Protein AF-A0AB35Y3D7-F1 (afdb_monomer)

Organism: NCBI:txid3030638

Nearest PDB structures (foldseek):
  3erj-assembly1_A  TM=8.683E-01  e=1.448E-07  Archaeoglobus fulgidus
  2zv3-assembly3_F  TM=8.120E-01  e=2.479E-06  Methanocaldococcus jannaschii DSM 2661
  2zv3-assembly5_I-2  TM=7.787E-01  e=2.172E-06  Methanocaldococcus jannaschii DSM 2661
  2zv3-assembly4_G  TM=8.372E-01  e=7.131E-06  Methanocaldococcus jannaschii DSM 2661

Secondary structure (DSSP, 8-state):
-EEEEEEESTT---HHHHHHHHHHHHHHHHHHHHHTTTTEEEEEETTEEEEEEE--PPPHHIIIIIIIII--EEEEEESSHHHHHHHHHHHHHTT--BTTTEEEEEE--SSS---SEE-TT--EEEEEEEEEEEE-HHHHHHHHTTSEE-

pLDDT: mean 96.85, std 2.15, range [89.88, 98.88]

Mean predicted aligned error: 2.92 Å

Solvent-accessible surface area (backbone atoms only — not comparable to full-atom values): 8362 Å² total; per-residue (Å²): 84,32,26,45,33,38,34,44,54,67,72,67,60,51,74,67,56,47,49,50,53,51,49,51,22,66,42,38,66,64,47,50,50,47,76,71,49,46,55,53,43,80,37,72,55,97,91,37,78,78,48,71,49,74,56,82,90,68,56,67,63,50,36,57,46,21,70,77,43,73,61,40,72,46,57,24,32,20,72,32,69,73,54,44,51,47,39,53,52,48,36,46,75,71,70,45,42,80,83,63,42,29,38,82,38,63,44,67,40,90,73,96,47,74,57,78,45,62,52,98,87,63,53,38,24,27,80,45,35,40,10,31,36,71,32,55,55,68,61,49,41,71,51,39,73,91,45,47,75,98

Foldseek 3Di:
DEKEKEWEVVQVDDPVRLVVQVVCLACLQPVLCVVVVNQKDFDDDPRDGPDIDHDDDDDPCLCVPQVVHDVHYFYWYQHHPVSQVQLVVLCVVVVHDESHFKHFGKDQPPPSGFFPDADPVRRGIDGTMMIGRDDDPVSSCSSPVVTHGD

Structure (mmCIF, N/CA/C/O backbone):
data_AF-A0AB35Y3D7-F1
#
_entry.id   AF-A0AB35Y3D7-F1
#
loop_
_atom_site.group_PDB
_atom_site.id
_atom_site.type_symbol
_atom_site.label_atom_id
_atom_site.label_alt_id
_atom_site.label_comp_id
_atom_site.label_asym_id
_atom_site.label_entity_id
_atom_site.label_seq_id
_atom_site.pdbx_PDB_ins_code
_atom_site.Cartn_x
_atom_site.Cartn_y
_atom_site.Cartn_z
_atom_site.occupancy
_atom_site.B_iso_or_equiv
_atom_site.auth_seq_id
_atom_site.auth_comp_id
_atom_site.auth_asym_id
_atom_site.auth_atom_id
_atom_site.pdbx_PDB_model_num
ATOM 1 N N . MET A 1 1 ? -9.989 9.150 -10.569 1.00 94.94 1 MET A N 1
ATOM 2 C CA . MET A 1 1 ? -9.197 7.981 -10.141 1.00 94.94 1 MET A CA 1
ATOM 3 C C . MET A 1 1 ? -8.353 8.368 -8.940 1.00 94.94 1 MET A C 1
ATOM 5 O O . MET A 1 1 ? -7.810 9.471 -8.920 1.00 94.94 1 MET A O 1
ATOM 9 N N . ARG A 1 2 ? -8.213 7.485 -7.949 1.00 97.56 2 ARG A N 1
ATOM 10 C CA . ARG A 1 2 ? -7.396 7.741 -6.752 1.00 97.56 2 ARG A CA 1
ATOM 11 C C . ARG A 1 2 ? -6.744 6.471 -6.233 1.00 97.56 2 ARG A C 1
ATOM 13 O O . ARG A 1 2 ? -7.276 5.380 -6.417 1.00 97.56 2 ARG A O 1
ATOM 20 N N . GLN A 1 3 ? -5.640 6.626 -5.517 1.00 98.50 3 GLN A N 1
ATOM 21 C CA . GLN A 1 3 ? -5.059 5.547 -4.731 1.00 98.50 3 GLN A CA 1
ATOM 22 C C . GLN A 1 3 ? -5.640 5.569 -3.315 1.00 98.50 3 GLN A C 1
ATOM 24 O O . GLN A 1 3 ? -5.606 6.604 -2.646 1.00 98.50 3 GLN A O 1
ATOM 29 N N . LEU A 1 4 ? -6.171 4.439 -2.855 1.00 98.81 4 LEU A N 1
ATOM 30 C CA . LEU A 1 4 ? -6.661 4.275 -1.488 1.00 98.81 4 LEU A CA 1
ATOM 31 C C . LEU A 1 4 ? -5.599 3.568 -0.641 1.00 98.81 4 LEU A C 1
ATOM 33 O O . LEU A 1 4 ? -4.996 2.592 -1.081 1.00 98.81 4 LEU A O 1
ATOM 37 N N . ILE A 1 5 ? -5.395 4.049 0.581 1.00 98.88 5 ILE A N 1
ATOM 38 C CA . ILE A 1 5 ? -4.604 3.382 1.615 1.00 98.88 5 ILE A CA 1
ATOM 39 C C . ILE A 1 5 ? -5.443 3.378 2.890 1.00 98.88 5 ILE A C 1
ATOM 41 O O . ILE A 1 5 ? -6.034 4.397 3.249 1.00 98.88 5 ILE A O 1
ATOM 45 N N . ILE A 1 6 ? -5.505 2.249 3.592 1.00 98.88 6 ILE A N 1
ATOM 46 C CA . ILE A 1 6 ? -6.161 2.168 4.901 1.00 98.88 6 ILE A CA 1
ATOM 47 C C . ILE A 1 6 ? -5.141 1.659 5.913 1.00 98.88 6 ILE A C 1
ATOM 49 O O . ILE A 1 6 ? -4.627 0.556 5.764 1.00 98.88 6 ILE A O 1
ATOM 53 N N . ALA A 1 7 ? -4.844 2.459 6.936 1.00 98.81 7 ALA A N 1
ATOM 54 C CA . ALA A 1 7 ? -3.844 2.152 7.956 1.00 98.81 7 ALA A CA 1
ATOM 55 C C . ALA A 1 7 ? -4.485 1.877 9.320 1.00 98.81 7 ALA A C 1
ATOM 57 O O . ALA A 1 7 ? -5.526 2.444 9.666 1.00 98.81 7 ALA A O 1
ATOM 58 N N . ARG A 1 8 ? -3.864 1.005 10.112 1.00 98.69 8 ARG A N 1
ATOM 59 C CA . ARG A 1 8 ? -4.305 0.674 11.470 1.00 98.69 8 ARG A CA 1
ATOM 60 C C . ARG A 1 8 ? -4.013 1.795 12.463 1.00 98.69 8 ARG A C 1
ATOM 62 O O . ARG A 1 8 ? -2.869 2.201 12.626 1.00 98.69 8 ARG A O 1
ATOM 69 N N . LYS A 1 9 ? -5.053 2.248 13.167 1.00 98.38 9 LYS A N 1
ATOM 70 C CA . LYS A 1 9 ? -4.960 3.266 14.226 1.00 98.38 9 LYS A CA 1
ATOM 71 C C . LYS A 1 9 ? -4.587 2.690 15.595 1.00 98.38 9 LYS A C 1
ATOM 73 O O . LYS A 1 9 ? -4.015 3.403 16.411 1.00 98.38 9 LYS A O 1
ATOM 78 N N . ASP A 1 10 ? -4.897 1.422 15.861 1.00 98.44 10 ASP A N 1
ATOM 79 C CA . ASP A 1 10 ? -4.589 0.756 17.137 1.00 98.44 10 ASP A CA 1
ATOM 80 C C . ASP A 1 10 ? -3.092 0.562 17.383 1.00 98.44 10 ASP A C 1
ATOM 82 O O . ASP A 1 10 ? -2.673 0.537 18.536 1.00 98.44 10 ASP A O 1
ATOM 86 N N . LEU A 1 11 ? -2.294 0.483 16.316 1.00 98.12 11 LEU A N 1
ATOM 87 C CA . LEU A 1 11 ? -0.840 0.342 16.409 1.00 98.12 11 LEU A CA 1
ATOM 88 C C . LEU A 1 11 ? -0.137 1.595 16.945 1.00 98.12 11 LEU A C 1
ATOM 90 O O . LEU A 1 11 ? 1.032 1.511 17.294 1.00 98.12 11 LEU A O 1
ATOM 94 N N . GLN A 1 12 ? -0.820 2.749 16.989 1.00 96.88 12 GLN A N 1
ATOM 95 C CA . GLN A 1 12 ? -0.257 4.019 17.471 1.00 96.88 12 GLN A CA 1
ATOM 96 C C . GLN A 1 12 ? 1.113 4.347 16.851 1.00 96.88 12 GLN A C 1
ATOM 98 O O . GLN A 1 12 ? 1.978 4.921 17.510 1.00 96.88 12 GLN A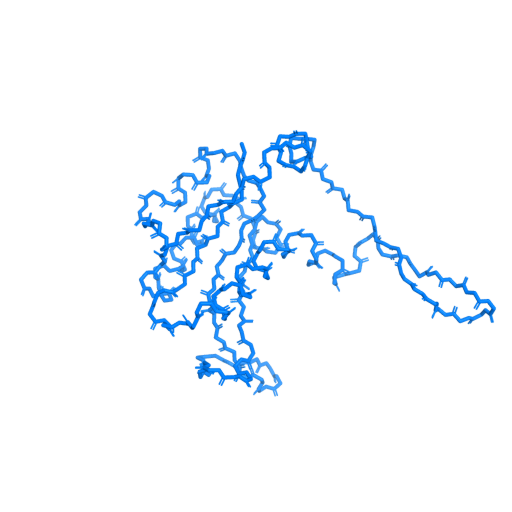 O 1
ATOM 103 N N . MET A 1 13 ? 1.290 3.985 15.574 1.00 98.19 13 MET A N 1
ATOM 104 C CA . MET A 1 13 ? 2.529 4.225 14.839 1.00 98.19 13 MET A CA 1
ATOM 105 C C . MET A 1 13 ? 2.919 5.697 14.934 1.00 98.19 13 MET A C 1
ATOM 107 O O . MET A 1 13 ? 2.075 6.589 14.765 1.00 98.19 13 MET A O 1
ATOM 111 N N . SER A 1 14 ? 4.207 5.952 15.150 1.00 98.12 14 SER A N 1
ATOM 112 C CA . SER A 1 14 ? 4.740 7.307 15.077 1.00 98.12 14 SER A CA 1
ATOM 113 C C . SER A 1 14 ? 4.468 7.909 13.687 1.00 98.12 14 SER A C 1
ATOM 115 O O . SER A 1 14 ? 4.343 7.170 12.703 1.00 98.12 14 SER A O 1
ATOM 117 N N . PRO A 1 15 ? 4.400 9.248 13.542 1.00 98.31 15 PRO A N 1
ATOM 118 C CA . PRO A 1 15 ? 4.149 9.871 12.240 1.00 98.31 15 PRO A CA 1
ATOM 119 C C . PRO A 1 15 ? 5.121 9.404 11.146 1.00 98.31 15 PRO A C 1
ATOM 121 O O . PRO A 1 15 ? 4.712 9.188 10.006 1.00 98.31 15 PRO A O 1
ATOM 124 N N . GLY A 1 16 ? 6.393 9.193 11.503 1.00 98.19 16 GLY A N 1
ATOM 125 C CA . GLY A 1 16 ? 7.413 8.678 10.590 1.00 98.19 16 GLY A CA 1
ATOM 126 C C . GLY A 1 16 ? 7.161 7.229 10.174 1.00 98.19 16 GLY A C 1
ATOM 127 O O . GLY A 1 16 ? 7.224 6.920 8.985 1.00 98.19 16 GLY A O 1
ATOM 128 N N . LYS A 1 17 ? 6.816 6.346 11.121 1.00 98.00 17 LYS A N 1
ATOM 129 C CA . LYS A 1 17 ? 6.475 4.955 10.802 1.00 98.00 17 LYS A CA 1
ATOM 130 C C . LYS A 1 17 ? 5.215 4.878 9.945 1.00 98.00 17 LYS A C 1
ATOM 132 O O . LYS A 1 17 ? 5.240 4.204 8.921 1.00 98.00 17 LYS A O 1
ATOM 137 N N . LEU A 1 18 ? 4.151 5.603 10.300 1.00 98.56 18 LEU A N 1
ATOM 138 C CA . LEU A 1 18 ? 2.924 5.666 9.502 1.00 98.56 18 LEU A CA 1
ATOM 139 C C . LEU A 1 18 ? 3.217 6.116 8.065 1.00 98.56 18 LEU A C 1
ATOM 141 O O . LEU A 1 18 ? 2.740 5.491 7.120 1.00 98.56 18 LEU A O 1
ATOM 145 N N . ALA A 1 19 ? 4.018 7.172 7.895 1.00 98.38 19 ALA A N 1
ATOM 146 C CA . ALA A 1 19 ? 4.425 7.646 6.577 1.00 98.38 19 ALA A CA 1
ATOM 147 C C . ALA A 1 19 ? 5.180 6.561 5.795 1.00 98.38 19 ALA A C 1
ATOM 149 O O . ALA A 1 19 ? 4.854 6.324 4.634 1.00 98.38 19 ALA A O 1
ATOM 150 N N . ALA A 1 20 ? 6.119 5.852 6.432 1.00 98.19 20 ALA A N 1
ATOM 151 C CA . ALA A 1 20 ? 6.842 4.747 5.804 1.00 98.19 20 ALA A CA 1
ATOM 152 C C . ALA A 1 20 ? 5.896 3.626 5.337 1.00 98.19 20 ALA A C 1
ATOM 154 O O . ALA A 1 20 ? 5.967 3.209 4.182 1.00 98.19 20 ALA A O 1
ATOM 155 N N . GLN A 1 21 ? 4.952 3.196 6.181 1.00 98.56 21 GLN A N 1
ATOM 156 C CA . GLN A 1 21 ? 3.968 2.169 5.810 1.00 98.56 21 GLN A CA 1
ATOM 157 C C . GLN A 1 21 ? 3.059 2.630 4.661 1.00 98.56 21 GLN A C 1
ATOM 159 O O . GLN A 1 21 ? 2.781 1.864 3.740 1.00 98.56 21 GLN A O 1
ATOM 164 N N . CYS A 1 22 ? 2.632 3.895 4.657 1.00 98.56 22 CYS A N 1
ATOM 165 C CA . CYS A 1 22 ? 1.871 4.467 3.545 1.00 98.56 22 CYS A CA 1
ATOM 166 C C . CYS A 1 22 ? 2.697 4.555 2.250 1.00 98.56 22 CYS A C 1
ATOM 168 O O . CYS A 1 22 ? 2.147 4.340 1.172 1.00 98.56 22 CYS A O 1
ATOM 170 N N . CYS A 1 23 ? 4.003 4.826 2.324 1.00 98.44 23 CYS A N 1
ATOM 171 C CA . CYS A 1 23 ? 4.893 4.772 1.162 1.00 98.44 23 CYS A CA 1
ATOM 172 C C . CYS A 1 23 ? 5.008 3.347 0.608 1.00 98.44 23 CYS A C 1
ATOM 174 O O . CYS A 1 23 ? 4.852 3.164 -0.598 1.00 98.44 23 CYS A O 1
ATOM 176 N N . HIS A 1 24 ? 5.199 2.341 1.469 1.00 98.25 24 HIS A N 1
ATOM 177 C CA . HIS A 1 24 ? 5.191 0.934 1.056 1.00 98.25 24 HIS A CA 1
ATOM 178 C C . HIS A 1 24 ? 3.867 0.560 0.377 1.00 98.25 24 HIS A C 1
ATOM 180 O O . HIS A 1 24 ? 3.875 0.060 -0.744 1.00 98.25 24 HIS A O 1
ATOM 186 N N . ALA A 1 25 ? 2.731 0.905 0.990 1.00 98.62 25 ALA A N 1
ATOM 187 C CA . ALA A 1 25 ? 1.401 0.703 0.413 1.00 98.62 25 ALA A CA 1
ATOM 188 C C . ALA A 1 25 ? 1.221 1.396 -0.944 1.00 98.62 25 ALA A C 1
ATOM 190 O O . ALA A 1 25 ? 0.611 0.836 -1.854 1.00 98.62 25 ALA A O 1
ATOM 191 N N . SER A 1 26 ? 1.742 2.617 -1.082 1.00 98.25 26 SER A N 1
ATOM 192 C CA . SER A 1 26 ? 1.622 3.403 -2.308 1.00 98.25 26 SER A CA 1
ATOM 193 C C . SER A 1 26 ? 2.438 2.813 -3.458 1.00 98.25 26 SER A C 1
ATOM 195 O O . SER A 1 26 ? 1.992 2.862 -4.604 1.00 98.25 26 SER A O 1
ATOM 197 N N . LEU A 1 27 ? 3.608 2.249 -3.156 1.00 97.75 27 LEU A N 1
ATOM 198 C CA . LEU A 1 27 ? 4.532 1.705 -4.148 1.00 97.75 27 LEU A CA 1
ATOM 199 C C . LEU A 1 27 ? 4.263 0.240 -4.493 1.00 97.75 27 LEU A C 1
ATOM 201 O O . LEU A 1 27 ? 4.649 -0.178 -5.580 1.00 97.75 27 LEU A O 1
ATOM 205 N N . ALA A 1 28 ? 3.580 -0.510 -3.624 1.00 97.94 28 ALA A N 1
ATOM 206 C CA . ALA A 1 28 ? 3.419 -1.957 -3.755 1.00 97.94 28 ALA A CA 1
ATOM 207 C C . ALA A 1 28 ? 2.926 -2.394 -5.144 1.00 97.94 28 ALA A C 1
ATOM 209 O O . ALA A 1 28 ? 3.534 -3.262 -5.756 1.00 97.94 28 ALA A O 1
ATOM 210 N N . PHE A 1 29 ? 1.919 -1.725 -5.7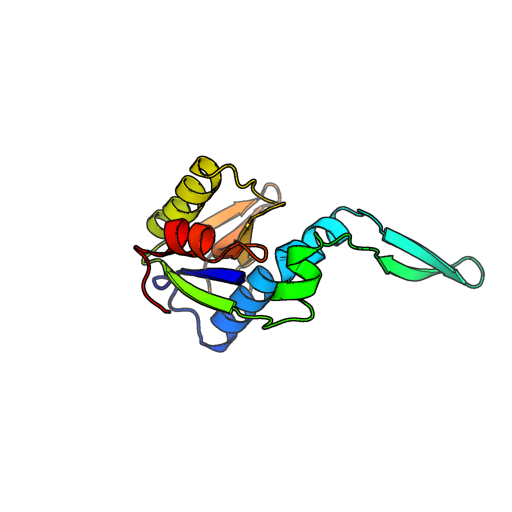14 1.00 96.44 29 PHE A N 1
ATOM 211 C CA . PHE A 1 29 ? 1.403 -2.095 -7.040 1.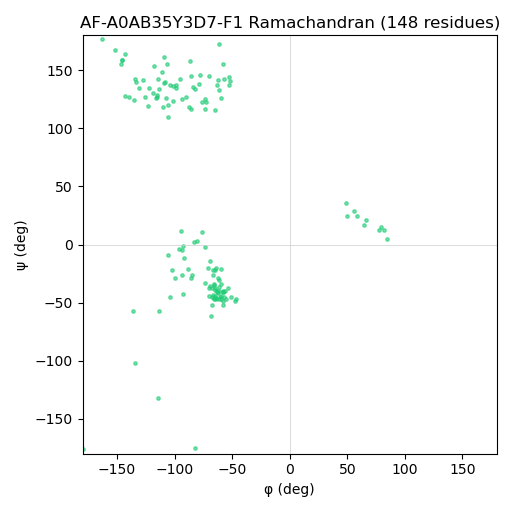00 96.44 29 PHE A CA 1
ATOM 212 C C . PHE A 1 29 ? 2.407 -1.927 -8.195 1.00 96.44 29 PHE A C 1
ATOM 214 O O . PHE A 1 29 ? 2.225 -2.529 -9.249 1.00 96.44 29 PHE A O 1
ATOM 221 N N . LEU A 1 30 ? 3.449 -1.110 -8.009 1.00 95.56 30 LEU A N 1
ATOM 222 C CA . LEU A 1 30 ? 4.549 -0.947 -8.961 1.00 95.56 30 LEU A CA 1
ATOM 223 C C . LEU A 1 30 ? 5.705 -1.895 -8.639 1.00 95.56 30 LEU A C 1
ATOM 225 O O . LEU A 1 30 ? 6.301 -2.469 -9.546 1.00 95.56 30 LEU A O 1
ATOM 229 N N . THR A 1 31 ? 6.051 -2.037 -7.358 1.00 95.50 31 THR A N 1
ATOM 230 C CA . THR A 1 31 ? 7.270 -2.736 -6.933 1.00 95.50 31 THR A CA 1
ATOM 231 C C . THR A 1 31 ? 7.091 -4.238 -6.787 1.00 95.50 31 THR A C 1
ATOM 233 O O . THR A 1 31 ? 8.059 -4.965 -6.972 1.00 95.50 31 THR A O 1
ATOM 236 N N . ASP A 1 32 ? 5.890 -4.713 -6.468 1.00 94.44 32 ASP A N 1
ATOM 237 C CA . ASP A 1 32 ? 5.622 -6.140 -6.270 1.00 94.44 32 ASP A CA 1
ATOM 238 C C . ASP A 1 32 ? 5.801 -6.942 -7.577 1.00 94.44 32 ASP A C 1
ATOM 240 O O . ASP A 1 32 ? 6.568 -7.908 -7.570 1.00 94.44 32 ASP A O 1
ATOM 244 N N . PRO A 1 33 ? 5.276 -6.495 -8.745 1.00 91.75 33 PRO A N 1
ATOM 245 C CA . PRO A 1 33 ? 5.578 -7.140 -10.026 1.00 91.75 33 PRO A CA 1
ATOM 246 C C . PRO A 1 33 ? 7.080 -7.181 -10.347 1.00 91.75 33 PRO A C 1
ATOM 248 O O . PRO A 1 33 ? 7.582 -8.206 -10.808 1.00 91.75 33 PRO A O 1
ATOM 251 N N . ILE A 1 34 ? 7.810 -6.095 -10.055 1.00 93.50 34 ILE A N 1
ATOM 252 C CA . ILE A 1 34 ? 9.268 -6.024 -10.248 1.00 93.50 34 ILE A CA 1
ATOM 253 C C . ILE A 1 34 ? 9.979 -7.029 -9.338 1.00 93.50 34 ILE A C 1
ATOM 255 O O . ILE A 1 34 ? 10.864 -7.748 -9.794 1.00 93.50 34 ILE A O 1
ATOM 259 N N . GLY A 1 35 ? 9.593 -7.100 -8.062 1.00 91.69 35 GLY A N 1
ATOM 260 C CA . GLY A 1 35 ? 10.151 -8.048 -7.096 1.00 91.69 35 GLY A CA 1
ATOM 261 C C . GLY A 1 35 ? 9.917 -9.506 -7.497 1.00 91.69 35 GLY A C 1
ATOM 262 O O . GLY A 1 35 ? 10.764 -10.357 -7.241 1.00 91.69 35 GLY A O 1
ATOM 263 N N . MET A 1 36 ? 8.818 -9.781 -8.205 1.00 90.75 36 MET A N 1
ATOM 264 C CA . MET A 1 36 ? 8.523 -11.081 -8.820 1.00 90.75 36 MET A CA 1
ATOM 265 C C . MET A 1 36 ? 9.238 -11.311 -10.166 1.00 90.75 36 MET A C 1
ATOM 267 O O . MET A 1 36 ? 9.018 -12.337 -10.809 1.00 90.75 36 MET A O 1
ATOM 271 N N . GLY A 1 37 ? 10.079 -10.375 -10.614 1.00 89.88 37 GLY A N 1
ATOM 272 C CA . GLY A 1 37 ? 10.846 -10.467 -11.858 1.00 89.88 37 GLY A CA 1
ATOM 273 C C . GLY A 1 37 ? 10.046 -10.177 -13.132 1.00 89.88 37 GLY A C 1
ATOM 274 O O . GLY A 1 37 ? 10.525 -10.455 -14.231 1.00 89.88 37 GLY A O 1
ATOM 275 N N . GLN A 1 38 ? 8.832 -9.630 -13.031 1.00 91.00 38 GLN A N 1
ATOM 276 C CA . GLN A 1 38 ? 8.012 -9.327 -14.205 1.00 91.00 38 GLN A CA 1
ATOM 277 C C . GLN A 1 38 ? 8.564 -8.114 -14.957 1.00 91.00 38 GLN A C 1
ATOM 279 O O . GLN A 1 38 ? 8.687 -7.030 -14.392 1.00 91.00 38 GLN A O 1
ATOM 284 N N . GLY A 1 39 ? 8.882 -8.300 -16.242 1.00 90.81 39 GLY A N 1
ATOM 285 C CA . GLY A 1 39 ? 9.426 -7.230 -17.083 1.00 90.81 39 GLY A CA 1
ATOM 286 C C . GLY A 1 39 ? 10.815 -6.755 -16.649 1.00 90.81 39 GLY A C 1
ATOM 287 O O . GLY A 1 39 ? 11.182 -5.624 -16.959 1.00 90.81 39 GLY A O 1
ATOM 288 N N . VAL A 1 40 ? 11.563 -7.580 -15.904 1.00 95.75 40 VAL A N 1
ATOM 289 C CA . VAL A 1 40 ? 12.901 -7.242 -15.406 1.00 95.75 40 VAL A CA 1
ATOM 290 C C . VAL A 1 40 ? 13.974 -7.908 -16.260 1.00 95.75 40 VAL A C 1
ATOM 292 O O . VAL A 1 40 ? 14.016 -9.131 -16.375 1.00 95.75 40 VAL A O 1
ATOM 295 N N . GLU A 1 41 ? 14.881 -7.104 -16.807 1.00 96.31 41 GLU A N 1
ATOM 296 C CA . GLU A 1 41 ? 16.011 -7.562 -17.617 1.00 96.31 41 GLU A CA 1
ATOM 297 C C . GLU A 1 41 ? 17.344 -7.089 -17.013 1.00 96.31 41 GLU A C 1
ATOM 299 O O . GLU A 1 41 ? 17.460 -5.917 -16.626 1.00 96.31 41 GLU A O 1
ATOM 304 N N . PRO A 1 42 ? 18.370 -7.958 -16.917 1.00 96.62 42 PRO A N 1
ATOM 305 C CA . PRO A 1 42 ? 19.689 -7.552 -16.452 1.00 96.62 42 PRO A CA 1
ATOM 306 C C . PRO A 1 42 ? 20.380 -6.657 -17.485 1.00 96.62 42 PRO A C 1
ATOM 308 O O . PRO A 1 42 ? 20.262 -6.843 -18.695 1.00 96.62 42 PRO A O 1
ATOM 311 N N . ILE A 1 43 ? 21.148 -5.691 -16.994 1.00 97.19 43 ILE A N 1
ATOM 312 C CA . ILE A 1 43 ? 22.019 -4.845 -17.804 1.00 97.19 43 ILE A CA 1
ATOM 313 C C . ILE A 1 43 ? 23.456 -5.297 -17.571 1.00 97.19 43 ILE A C 1
ATOM 315 O O . ILE A 1 43 ? 24.026 -5.077 -16.497 1.00 97.19 43 ILE A O 1
ATOM 319 N N . GLU A 1 44 ? 24.046 -5.907 -18.593 1.00 96.94 44 GLU A N 1
ATOM 320 C CA . GLU A 1 44 ? 25.414 -6.414 -18.546 1.00 96.94 44 GLU A CA 1
ATOM 321 C C . GLU A 1 44 ? 26.425 -5.419 -19.118 1.00 96.94 44 GLU A C 1
ATOM 323 O O . GLU A 1 44 ? 26.182 -4.745 -20.123 1.00 96.94 44 GLU A O 1
ATOM 328 N N . LYS A 1 45 ? 27.595 -5.360 -18.480 1.00 96.38 45 LYS A N 1
ATOM 329 C CA . LYS A 1 45 ? 28.766 -4.632 -18.959 1.00 96.38 45 LYS A CA 1
ATOM 330 C C . LYS A 1 45 ? 30.019 -5.426 -18.607 1.00 96.38 45 LYS A C 1
ATOM 332 O O . LYS A 1 45 ? 30.194 -5.816 -17.461 1.00 96.38 45 LYS A O 1
ATOM 337 N N . ASP A 1 46 ? 30.870 -5.677 -19.602 1.00 95.50 46 ASP A N 1
ATOM 338 C CA . ASP A 1 46 ? 32.131 -6.422 -19.449 1.00 95.50 46 ASP A CA 1
ATOM 339 C C . ASP A 1 46 ? 31.969 -7.831 -18.829 1.00 95.50 46 ASP A C 1
ATOM 341 O O . ASP A 1 46 ? 32.881 -8.356 -18.198 1.00 95.50 46 ASP A O 1
ATOM 345 N N . GLY A 1 47 ? 30.808 -8.464 -19.036 1.00 94.44 47 GLY A N 1
ATOM 346 C CA . GLY A 1 47 ? 30.482 -9.785 -18.484 1.00 94.44 47 GLY A CA 1
ATOM 347 C C . GLY A 1 47 ? 29.936 -9.767 -17.051 1.00 94.44 47 GLY A C 1
ATOM 348 O O . GLY A 1 47 ? 29.704 -10.835 -16.491 1.00 94.44 47 GLY A O 1
ATOM 349 N N . GLU A 1 48 ? 29.702 -8.588 -16.465 1.00 96.62 48 GLU A N 1
ATOM 350 C CA . GLU A 1 48 ? 29.097 -8.429 -15.139 1.00 96.62 48 GLU A CA 1
ATOM 351 C C . GLU A 1 48 ? 27.726 -7.742 -15.221 1.00 96.62 48 GLU A C 1
ATOM 353 O O . GLU A 1 48 ? 27.521 -6.803 -15.997 1.00 96.62 48 GLU A O 1
ATOM 358 N N . ILE A 1 49 ? 26.776 -8.182 -14.388 1.00 97.12 49 ILE A N 1
ATOM 359 C CA . ILE A 1 49 ? 25.487 -7.497 -14.227 1.00 97.12 49 ILE A CA 1
ATOM 360 C C . ILE A 1 49 ? 25.724 -6.217 -13.423 1.00 97.12 49 ILE A C 1
ATOM 362 O O . ILE A 1 49 ? 26.093 -6.259 -12.251 1.00 97.12 49 ILE A O 1
ATOM 366 N N . THR A 1 50 ? 25.473 -5.071 -14.051 1.00 97.19 50 THR A N 1
ATOM 367 C CA . THR A 1 50 ? 25.682 -3.736 -13.459 1.00 97.19 50 THR A CA 1
ATOM 368 C C . THR A 1 50 ? 24.385 -3.041 -13.057 1.00 97.19 50 THR A C 1
ATOM 370 O O . THR A 1 50 ? 24.411 -2.010 -12.386 1.00 97.19 50 THR A O 1
ATOM 373 N N . GLY A 1 51 ? 23.240 -3.599 -13.443 1.00 96.50 51 GLY A N 1
ATOM 374 C CA . GLY A 1 51 ? 21.930 -3.076 -13.089 1.00 96.50 51 GLY A CA 1
ATOM 375 C C . GLY A 1 51 ? 20.804 -3.919 -13.667 1.00 96.50 51 GLY A C 1
ATOM 376 O O . GLY A 1 51 ? 21.043 -4.938 -14.309 1.00 96.50 51 GLY A O 1
ATOM 377 N N . TYR A 1 52 ? 19.576 -3.459 -13.454 1.00 96.44 52 TYR A N 1
ATOM 378 C CA . TYR A 1 52 ? 18.368 -4.072 -13.994 1.00 96.44 52 TYR A CA 1
ATOM 379 C C . TYR A 1 52 ? 17.476 -2.987 -14.593 1.00 96.44 52 TYR A C 1
ATOM 381 O O . TYR A 1 52 ? 17.343 -1.900 -14.025 1.00 96.44 52 TYR A O 1
ATOM 389 N N . ARG A 1 53 ? 16.867 -3.277 -15.741 1.00 95.81 53 ARG A N 1
ATOM 390 C CA . ARG A 1 53 ? 15.778 -2.483 -16.312 1.00 95.81 53 ARG A CA 1
ATOM 391 C C . ARG A 1 53 ? 14.467 -3.164 -15.964 1.00 95.81 53 ARG A C 1
ATOM 393 O O . ARG A 1 53 ? 14.370 -4.372 -16.119 1.00 95.81 53 ARG A O 1
ATOM 400 N N . ALA A 1 54 ? 13.482 -2.392 -15.525 1.00 95.31 54 ALA A N 1
ATOM 401 C CA . ALA A 1 54 ? 12.133 -2.882 -15.294 1.00 95.31 54 ALA A CA 1
ATOM 402 C C . ALA A 1 54 ? 11.149 -2.141 -16.202 1.00 95.31 54 ALA A C 1
ATOM 404 O O . ALA A 1 54 ? 11.156 -0.908 -16.242 1.00 95.31 54 ALA A O 1
ATOM 405 N N . GLU A 1 55 ? 10.302 -2.886 -16.903 1.00 94.31 55 GLU A N 1
ATOM 406 C CA . GLU A 1 55 ? 9.179 -2.358 -17.672 1.00 94.31 55 GLU A CA 1
ATOM 407 C C . GLU A 1 55 ? 7.863 -2.698 -16.969 1.00 94.31 55 GLU A C 1
ATOM 409 O O . GLU A 1 55 ? 7.581 -3.856 -16.668 1.00 94.31 55 GLU A O 1
ATOM 414 N N . ILE A 1 56 ? 7.042 -1.678 -16.708 1.00 91.38 56 ILE A N 1
ATOM 415 C CA . ILE A 1 56 ? 5.730 -1.832 -16.075 1.00 91.38 56 ILE A CA 1
ATOM 416 C C . ILE A 1 56 ? 4.661 -1.412 -17.077 1.00 91.38 56 ILE A C 1
ATOM 418 O O . ILE A 1 56 ? 4.693 -0.298 -17.603 1.00 91.38 56 ILE A O 1
ATOM 422 N N . MET A 1 57 ? 3.678 -2.282 -17.304 1.00 91.50 57 MET A N 1
ATOM 423 C CA . MET A 1 57 ? 2.485 -1.939 -18.071 1.00 91.50 57 MET A CA 1
ATOM 424 C C . MET A 1 57 ? 1.438 -1.333 -17.136 1.00 91.50 57 MET A C 1
ATOM 426 O O . MET A 1 57 ? 0.966 -1.988 -16.208 1.00 91.50 57 MET A O 1
ATOM 4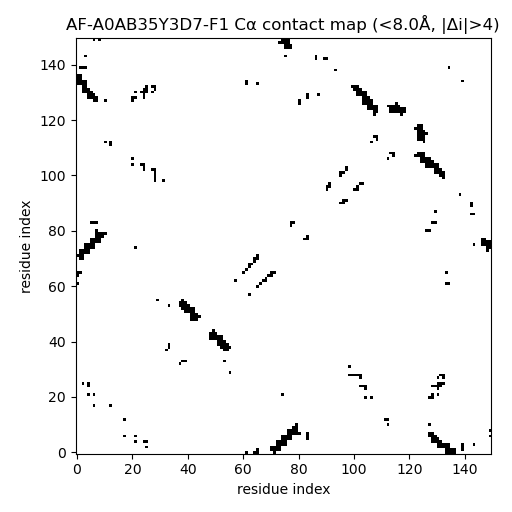30 N N . LEU A 1 58 ? 1.071 -0.079 -17.393 1.00 94.06 58 LEU A N 1
ATOM 431 C CA . LEU A 1 58 ? -0.038 0.590 -16.722 1.00 94.06 58 LEU A CA 1
ATOM 432 C C . LEU A 1 58 ? -1.257 0.604 -17.641 1.00 94.06 58 LEU A C 1
ATOM 434 O O . LEU A 1 58 ? -1.149 0.922 -18.826 1.00 94.06 58 LEU A O 1
ATOM 438 N N . GLU A 1 59 ? -2.434 0.315 -17.084 1.00 94.81 59 GLU A N 1
ATOM 439 C CA . GLU A 1 59 ? -3.685 0.530 -17.807 1.00 94.81 59 GLU A CA 1
ATOM 440 C C . GLU A 1 59 ? -3.789 2.000 -18.231 1.00 94.81 59 GLU A C 1
ATOM 442 O O . GLU A 1 59 ? -3.427 2.901 -17.471 1.00 94.81 59 GLU A O 1
ATOM 447 N N . LYS A 1 60 ? -4.326 2.251 -19.431 1.00 96.69 60 LYS A N 1
ATOM 448 C CA . LYS A 1 60 ? -4.422 3.599 -20.012 1.00 96.69 60 LYS A CA 1
ATOM 449 C C . LYS A 1 60 ? -4.986 4.626 -19.025 1.00 96.69 60 LYS A C 1
ATOM 451 O O . LYS A 1 60 ? -4.391 5.677 -18.835 1.00 96.69 60 LYS A O 1
ATOM 456 N N . ALA A 1 61 ? -6.097 4.299 -18.365 1.00 96.00 61 ALA A N 1
ATOM 457 C CA . ALA A 1 61 ? -6.730 5.197 -17.403 1.00 96.00 61 ALA A CA 1
ATOM 458 C C . ALA A 1 61 ? -5.861 5.406 -16.146 1.00 96.00 61 ALA A C 1
ATOM 460 O O . ALA A 1 61 ? -5.777 6.517 -15.632 1.00 96.00 61 ALA A O 1
ATOM 461 N N . THR A 1 62 ? -5.163 4.368 -15.670 1.00 96.44 62 THR A N 1
ATOM 462 C CA . THR A 1 62 ? -4.189 4.498 -14.574 1.00 96.44 62 THR A CA 1
ATOM 463 C C . THR A 1 62 ? -3.048 5.438 -14.943 1.00 96.44 62 THR A C 1
ATOM 465 O O . THR A 1 62 ? -2.637 6.244 -14.109 1.00 96.44 62 THR A O 1
ATOM 468 N N . TYR A 1 63 ? -2.562 5.378 -16.183 1.00 97.25 63 TYR A N 1
ATOM 469 C CA . TYR A 1 63 ? -1.556 6.313 -16.665 1.00 97.25 63 TYR A CA 1
ATOM 470 C C . TYR A 1 63 ? -2.124 7.733 -16.798 1.00 97.25 63 TYR A C 1
ATOM 472 O O . TYR A 1 63 ? -1.681 8.627 -16.090 1.00 97.25 63 TYR A O 1
ATOM 480 N N . GLU A 1 64 ? -3.137 7.935 -17.639 1.00 97.62 64 GLU A N 1
ATOM 481 C CA . GLU A 1 64 ? -3.618 9.270 -18.021 1.00 97.62 64 GLU A CA 1
ATOM 482 C C . GLU A 1 64 ? -4.341 10.012 -16.882 1.00 97.62 64 GLU A C 1
ATOM 484 O O . GLU A 1 64 ? -4.189 11.221 -16.737 1.00 97.62 64 GLU A O 1
ATOM 489 N N . GLU A 1 65 ? -5.131 9.326 -16.047 1.00 97.69 65 GLU A N 1
ATOM 490 C CA . GLU A 1 65 ? -5.939 9.998 -15.015 1.00 97.69 65 GLU A CA 1
ATOM 491 C C . GLU A 1 65 ? -5.242 10.089 -13.653 1.00 97.69 65 GLU A C 1
ATOM 493 O O . GLU A 1 65 ? -5.559 10.966 -12.835 1.00 97.69 65 GLU A O 1
ATOM 498 N N . TRP A 1 66 ? -4.320 9.164 -13.373 1.00 97.81 66 TRP A N 1
ATOM 499 C CA . TRP A 1 66 ? -3.628 9.105 -12.090 1.00 97.81 66 TRP A CA 1
ATOM 500 C C . TRP A 1 66 ? -2.138 9.400 -12.209 1.00 97.81 66 TRP A C 1
ATOM 502 O O . TRP A 1 66 ? -1.696 10.340 -11.557 1.00 97.81 66 TRP A O 1
ATOM 512 N N . PHE A 1 67 ? -1.377 8.653 -13.013 1.00 95.88 67 PHE A N 1
ATOM 513 C CA . PHE A 1 67 ? 0.085 8.785 -13.076 1.00 95.88 67 PHE A CA 1
ATOM 514 C C . PHE A 1 67 ? 0.540 10.124 -13.680 1.00 95.88 67 PHE A C 1
ATOM 516 O O . PHE A 1 67 ? 1.297 10.848 -13.044 1.00 95.88 67 PHE A O 1
ATOM 523 N N . ASP A 1 68 ? 0.027 10.465 -14.863 1.00 96.81 68 ASP A N 1
ATOM 524 C CA . ASP A 1 68 ? 0.191 11.758 -15.555 1.00 96.81 68 ASP A CA 1
ATOM 525 C C . ASP A 1 68 ? -0.971 12.728 -15.254 1.00 96.81 68 ASP A C 1
ATOM 527 O O . ASP A 1 68 ? -1.159 13.762 -15.890 1.00 96.81 68 ASP A O 1
ATOM 531 N N . GLY A 1 69 ? -1.794 12.369 -14.267 1.00 95.94 69 GLY A N 1
ATOM 532 C CA . GLY A 1 69 ? -2.962 13.129 -13.854 1.00 95.94 69 GLY A CA 1
ATOM 533 C C . GLY A 1 69 ? -2.815 13.681 -12.441 1.00 95.94 69 GLY A C 1
ATOM 534 O O . GLY A 1 69 ? -1.816 14.284 -12.060 1.00 95.94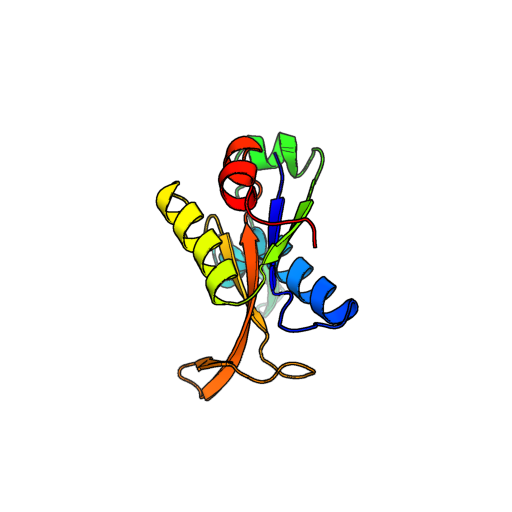 69 GLY A O 1
ATOM 535 N N . SER A 1 70 ? -3.853 13.483 -11.629 1.00 95.19 70 SER A N 1
ATOM 536 C CA . SER A 1 70 ? -3.919 14.081 -10.285 1.00 95.19 70 SER A CA 1
ATOM 537 C C . SER A 1 70 ? -2.950 13.471 -9.264 1.00 95.19 70 SER A C 1
ATOM 539 O O . SER A 1 70 ? -2.720 14.061 -8.210 1.00 95.19 70 SER A O 1
ATOM 541 N N . PHE A 1 71 ? -2.464 12.251 -9.522 1.00 96.81 71 PHE A N 1
ATOM 542 C CA . PHE A 1 71 ? -1.659 11.438 -8.606 1.00 96.81 71 PHE A CA 1
ATOM 543 C C . PHE A 1 71 ? -2.253 11.298 -7.186 1.00 96.81 71 PHE A C 1
ATOM 545 O O . PHE A 1 71 ? -1.536 11.040 -6.207 1.00 96.81 71 PHE A O 1
ATOM 552 N N . THR A 1 72 ? -3.580 11.463 -7.076 1.00 97.88 72 THR A N 1
ATOM 553 C CA . THR A 1 72 ? -4.322 11.604 -5.815 1.00 97.88 72 THR A CA 1
ATOM 554 C C . THR A 1 72 ? -4.221 10.356 -4.952 1.00 97.88 72 THR A C 1
ATOM 556 O O . THR A 1 72 ? -4.390 9.231 -5.432 1.00 97.88 72 THR A O 1
ATOM 559 N N . LYS A 1 73 ? -4.017 10.561 -3.648 1.00 98.31 73 LYS A N 1
ATOM 560 C CA . LYS A 1 73 ? -3.999 9.508 -2.630 1.00 98.31 73 LYS A CA 1
ATOM 561 C C . LYS A 1 73 ? -4.954 9.872 -1.500 1.00 98.31 73 LYS A C 1
ATOM 563 O O . LYS A 1 73 ? -5.053 11.036 -1.118 1.00 98.31 73 LYS A O 1
ATOM 568 N N . THR A 1 74 ? -5.655 8.887 -0.958 1.00 98.25 74 THR A N 1
ATOM 569 C CA . THR A 1 74 ? -6.515 9.044 0.218 1.00 98.25 74 THR A CA 1
ATOM 570 C C . THR A 1 74 ? -6.108 8.024 1.265 1.00 98.25 74 THR A C 1
ATOM 572 O O . THR A 1 74 ? -6.047 6.833 0.971 1.00 98.25 74 THR A O 1
ATOM 575 N N . ILE A 1 75 ? -5.840 8.500 2.481 1.00 98.75 75 ILE A N 1
ATOM 576 C CA . ILE A 1 75 ? -5.453 7.659 3.612 1.00 98.75 75 ILE A CA 1
ATOM 577 C C . ILE A 1 75 ? -6.605 7.646 4.617 1.00 98.75 75 ILE A C 1
ATOM 579 O O . ILE A 1 75 ? -6.990 8.684 5.159 1.00 98.75 75 ILE A O 1
ATOM 583 N N . CYS A 1 76 ? -7.153 6.461 4.862 1.00 98.69 76 CYS A N 1
ATOM 584 C CA . CYS A 1 76 ? -8.186 6.223 5.860 1.00 98.69 76 CYS A CA 1
ATOM 585 C C . CYS A 1 76 ? -7.636 5.423 7.050 1.00 98.69 76 CYS A C 1
ATOM 587 O O . CYS A 1 76 ? -6.604 4.759 6.964 1.00 98.69 76 CYS A O 1
ATOM 589 N N . GLY A 1 77 ? -8.346 5.464 8.176 1.00 98.62 77 GLY A N 1
ATOM 590 C CA . GLY A 1 77 ? -8.008 4.730 9.390 1.00 98.62 77 GLY A CA 1
ATOM 591 C C . GLY A 1 77 ? -8.918 3.533 9.642 1.00 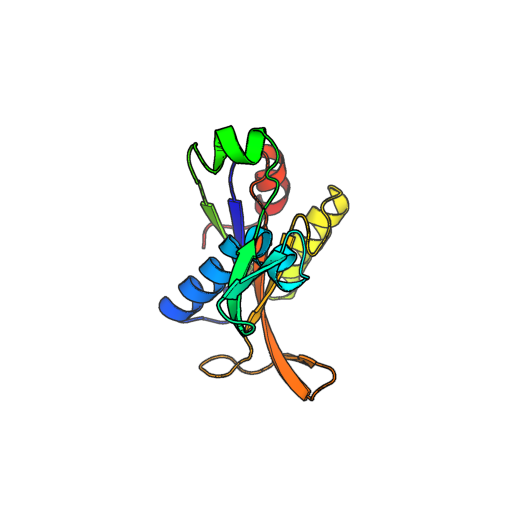98.62 77 GLY A C 1
ATOM 592 O O . GLY A 1 77 ? -10.118 3.700 9.865 1.00 98.62 77 GLY A O 1
ATOM 593 N N . ALA A 1 78 ? -8.338 2.336 9.707 1.00 98.62 78 ALA A N 1
ATOM 594 C CA . ALA A 1 78 ? -8.971 1.168 10.306 1.00 98.62 78 ALA A CA 1
ATOM 595 C C . ALA A 1 78 ? -8.758 1.185 11.823 1.00 98.62 78 ALA A C 1
ATOM 597 O O . ALA A 1 78 ? -7.652 1.418 12.307 1.00 98.62 78 ALA A O 1
ATOM 598 N N . LYS A 1 79 ? -9.813 0.895 12.594 1.00 98.31 79 LYS A N 1
ATOM 599 C CA . LYS A 1 79 ? -9.719 0.869 14.063 1.00 98.31 79 LYS A CA 1
ATOM 600 C C . LYS A 1 79 ? -8.730 -0.186 14.571 1.00 98.31 79 LYS A C 1
ATOM 602 O O . LYS A 1 79 ? -8.108 0.047 15.593 1.00 98.31 79 LYS A O 1
ATOM 607 N N . ASN A 1 80 ? -8.660 -1.343 13.910 1.00 98.44 80 ASN A N 1
ATOM 608 C CA . ASN A 1 80 ? -7.793 -2.470 14.260 1.00 98.44 80 ASN A CA 1
ATOM 609 C C . ASN A 1 80 ? -7.645 -3.456 13.092 1.00 98.44 80 ASN A C 1
ATOM 611 O O . ASN A 1 80 ? -8.312 -3.289 12.066 1.00 98.44 80 ASN A O 1
ATOM 615 N N . ARG A 1 81 ? -6.825 -4.505 13.272 1.00 98.31 81 ARG A N 1
ATOM 616 C CA . ARG A 1 81 ? -6.600 -5.590 12.293 1.00 98.31 81 ARG A CA 1
ATOM 617 C C . ARG A 1 81 ? -7.898 -6.135 11.693 1.00 98.31 81 ARG A C 1
ATOM 619 O O . ARG A 1 81 ? -8.027 -6.223 10.479 1.00 98.31 81 ARG A O 1
ATOM 626 N N . ASN A 1 82 ? -8.899 -6.425 12.523 1.00 98.12 82 ASN A N 1
ATOM 627 C CA . ASN A 1 82 ? -10.171 -6.983 12.051 1.00 98.12 82 ASN A CA 1
ATOM 628 C C . ASN A 1 82 ? -10.945 -6.009 11.152 1.00 98.12 82 ASN A C 1
ATOM 630 O O . ASN A 1 82 ? -11.582 -6.432 10.193 1.00 98.12 82 ASN A O 1
ATOM 634 N N . GLN A 1 83 ? -10.914 -4.706 11.446 1.00 98.12 83 GLN A N 1
ATOM 635 C CA . GLN A 1 83 ? -11.539 -3.706 10.573 1.00 98.12 83 GLN A CA 1
ATOM 636 C C . GLN A 1 83 ? -10.730 -3.485 9.294 1.00 98.12 83 GLN A C 1
ATOM 638 O O . GLN A 1 83 ? -11.328 -3.266 8.248 1.00 98.12 83 GLN A O 1
ATOM 643 N N . LEU A 1 84 ? -9.400 -3.590 9.353 1.00 98.56 84 LEU A N 1
ATOM 644 C CA . LEU A 1 84 ? -8.554 -3.545 8.162 1.00 98.56 84 LEU A CA 1
ATOM 645 C C . LEU A 1 84 ? -8.889 -4.706 7.211 1.00 98.56 84 LEU A C 1
ATOM 647 O O . LEU A 1 84 ? -9.125 -4.486 6.027 1.00 98.56 84 LEU A O 1
ATOM 651 N N . LEU A 1 85 ? -9.011 -5.927 7.740 1.00 98.44 85 LEU A N 1
ATOM 652 C CA . LEU A 1 85 ? -9.342 -7.115 6.947 1.00 98.44 85 LEU A CA 1
ATOM 653 C C . LEU A 1 85 ? -10.760 -7.081 6.354 1.00 98.44 85 LEU A C 1
ATOM 655 O O . LEU A 1 85 ? -10.997 -7.709 5.330 1.00 98.44 85 LEU A O 1
ATOM 659 N N . LYS A 1 86 ? -11.690 -6.291 6.906 1.00 98.25 86 LYS A N 1
ATOM 660 C CA . LYS A 1 86 ? -12.977 -6.044 6.233 1.00 98.25 86 LYS A CA 1
ATOM 661 C C . LYS A 1 86 ? -12.818 -5.276 4.924 1.00 98.25 86 LYS A C 1
ATOM 663 O O . LYS A 1 86 ? -13.583 -5.529 4.003 1.00 98.25 86 LYS A O 1
ATOM 668 N N . ALA A 1 87 ? -11.849 -4.361 4.823 1.00 98.31 87 ALA A N 1
ATOM 669 C CA . ALA A 1 87 ? -11.568 -3.687 3.556 1.00 98.31 87 ALA A CA 1
ATOM 670 C C . ALA A 1 87 ? -11.055 -4.676 2.503 1.00 98.31 87 ALA A C 1
ATOM 672 O O . ALA A 1 87 ? -11.476 -4.594 1.354 1.00 98.31 87 ALA A O 1
ATOM 673 N N . LYS A 1 88 ? -10.215 -5.638 2.915 1.00 98.56 88 LYS A N 1
ATOM 674 C CA . LYS A 1 88 ? -9.800 -6.766 2.070 1.00 98.56 88 LYS A CA 1
ATOM 675 C C . LYS A 1 88 ? -11.013 -7.563 1.583 1.00 98.56 88 LYS A C 1
ATOM 677 O O . LYS A 1 88 ? -11.170 -7.721 0.383 1.00 98.56 88 LYS A O 1
ATOM 682 N N . THR A 1 89 ? -11.901 -7.989 2.485 1.00 98.56 89 THR A N 1
ATOM 683 C CA . THR A 1 89 ? -13.107 -8.744 2.101 1.00 98.56 89 THR A CA 1
ATOM 684 C C . THR A 1 89 ? -13.974 -7.978 1.102 1.00 98.56 89 THR A C 1
ATOM 686 O O . THR A 1 89 ? -14.366 -8.543 0.090 1.00 98.56 89 THR A O 1
ATOM 689 N N . ILE A 1 90 ? -14.220 -6.683 1.334 1.00 98.44 90 ILE A N 1
ATOM 690 C CA . ILE A 1 90 ? -14.994 -5.849 0.399 1.00 98.44 90 ILE A CA 1
ATOM 691 C C . ILE A 1 90 ? -14.286 -5.753 -0.960 1.00 98.44 90 ILE A C 1
ATOM 693 O O . ILE A 1 90 ? -14.934 -5.835 -1.996 1.00 98.44 90 ILE A O 1
ATOM 697 N N . ALA A 1 91 ? -12.961 -5.587 -0.980 1.00 98.56 91 ALA A N 1
ATOM 698 C CA . ALA A 1 91 ? -12.196 -5.544 -2.222 1.00 98.56 91 ALA A CA 1
ATOM 699 C C . ALA A 1 91 ? -12.322 -6.852 -3.022 1.00 98.56 91 ALA A C 1
ATOM 701 O O . ALA A 1 91 ? -12.578 -6.808 -4.223 1.00 98.56 91 ALA A O 1
ATOM 702 N N . GLU A 1 92 ? -12.210 -8.000 -2.351 1.00 98.62 92 GLU A N 1
ATOM 703 C CA . GLU A 1 92 ? -12.387 -9.325 -2.959 1.00 98.62 92 GLU A CA 1
ATOM 704 C C . GLU A 1 92 ? -13.817 -9.528 -3.487 1.00 98.62 92 GLU A C 1
ATOM 706 O O . GLU A 1 92 ? -13.999 -10.025 -4.596 1.00 98.62 92 GLU A O 1
ATOM 711 N N . GLU A 1 93 ? -14.838 -9.083 -2.746 1.00 98.50 93 GLU A N 1
ATOM 712 C CA . GLU A 1 93 ? -16.246 -9.104 -3.182 1.00 98.50 93 GLU A CA 1
ATOM 713 C C . GLU A 1 93 ? -16.497 -8.231 -4.424 1.00 98.50 93 GLU A C 1
ATOM 715 O O . GLU A 1 93 ? -17.371 -8.541 -5.234 1.00 98.50 93 GLU A O 1
ATOM 720 N N . LEU A 1 94 ? -15.712 -7.165 -4.605 1.00 98.31 94 LEU A N 1
ATOM 721 C CA . LEU A 1 94 ? -15.722 -6.313 -5.799 1.00 98.31 94 LEU A CA 1
ATOM 722 C C . LEU A 1 94 ? -14.877 -6.877 -6.955 1.00 98.31 94 LEU A C 1
ATOM 724 O O . LEU A 1 94 ? -14.771 -6.239 -8.003 1.00 98.31 94 LEU A O 1
ATOM 728 N N . GLY A 1 95 ? -14.283 -8.062 -6.785 1.00 98.44 95 GLY A N 1
ATOM 729 C CA . GLY A 1 95 ? -13.474 -8.736 -7.800 1.00 98.44 95 GLY A CA 1
ATOM 730 C C . GLY A 1 95 ? -12.029 -8.242 -7.898 1.00 98.44 95 GLY A C 1
ATOM 731 O O . GLY A 1 95 ? -11.349 -8.570 -8.870 1.00 98.44 95 GLY A O 1
ATOM 732 N N . LEU A 1 96 ? -11.552 -7.461 -6.924 1.00 98.50 96 LEU A N 1
ATOM 733 C CA . LEU A 1 96 ? -10.143 -7.082 -6.827 1.00 98.50 96 LEU A CA 1
ATOM 734 C C . LEU A 1 96 ? -9.323 -8.247 -6.258 1.00 98.50 96 LEU A C 1
ATOM 736 O O . LEU A 1 96 ? -9.794 -8.990 -5.397 1.00 98.50 96 LEU A O 1
ATOM 740 N N . VAL A 1 97 ? -8.082 -8.388 -6.719 1.00 98.12 97 VAL A N 1
ATOM 741 C CA . VAL A 1 97 ? -7.201 -9.514 -6.392 1.00 98.12 97 VAL A CA 1
ATOM 742 C C . VAL A 1 97 ? -6.006 -9.049 -5.553 1.00 98.12 97 VAL A C 1
ATOM 744 O O . VAL A 1 97 ? -5.356 -8.048 -5.870 1.00 98.12 97 VAL A O 1
ATOM 747 N N . GLU A 1 98 ? -5.699 -9.789 -4.484 1.00 98.19 98 GLU A N 1
ATOM 748 C CA . GLU A 1 98 ? -4.504 -9.562 -3.659 1.00 98.19 98 GLU A CA 1
ATOM 749 C C . GLU A 1 98 ? -3.224 -9.755 -4.493 1.00 98.19 98 GLU A C 1
ATOM 751 O O . GLU A 1 98 ? -3.156 -10.644 -5.340 1.00 98.19 98 GLU A O 1
ATOM 756 N N . ASN A 1 99 ? -2.215 -8.914 -4.261 1.00 95.56 99 ASN A N 1
ATOM 757 C CA . ASN A 1 99 ? -0.948 -8.845 -5.005 1.00 95.56 99 ASN A CA 1
ATOM 758 C C . ASN A 1 99 ? -1.088 -8.425 -6.480 1.00 95.56 99 ASN A C 1
ATOM 760 O O . ASN A 1 99 ? -0.182 -8.601 -7.291 1.00 95.56 99 ASN A O 1
ATOM 764 N N . LYS A 1 100 ? -2.233 -7.839 -6.842 1.00 94.94 100 LYS A N 1
ATOM 765 C CA . LYS A 1 100 ? -2.470 -7.240 -8.161 1.00 94.94 100 LYS A CA 1
ATOM 766 C C . LYS A 1 100 ? -3.163 -5.891 -8.037 1.00 94.94 100 LYS A C 1
ATOM 768 O O . LYS A 1 100 ? -2.671 -4.873 -8.514 1.00 94.94 100 LYS A O 1
ATOM 773 N N . ASP A 1 101 ? -4.323 -5.889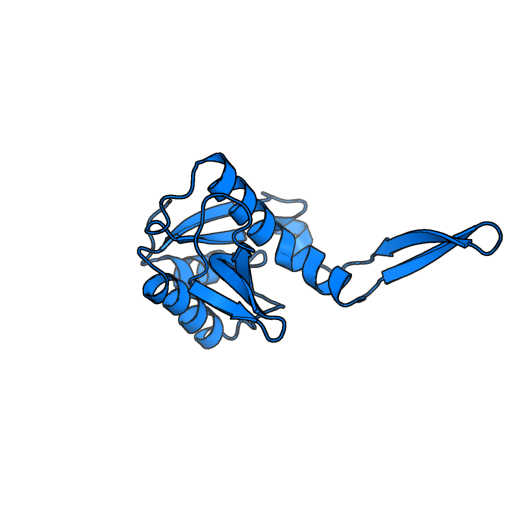 -7.394 1.00 97.94 101 ASP A N 1
ATOM 774 C CA . ASP A 1 101 ? -5.161 -4.709 -7.220 1.00 97.94 101 ASP A CA 1
ATOM 775 C C . ASP A 1 101 ? -4.981 -4.086 -5.830 1.00 97.94 101 ASP A C 1
ATOM 777 O O . ASP A 1 101 ? -5.130 -2.871 -5.665 1.00 97.94 101 ASP A O 1
ATOM 781 N N . PHE A 1 102 ? -4.642 -4.905 -4.833 1.00 98.69 102 PHE A N 1
ATOM 782 C CA . PHE A 1 102 ? -4.349 -4.467 -3.473 1.00 98.69 102 PHE A CA 1
ATOM 783 C C . PHE A 1 102 ? -3.273 -5.320 -2.806 1.00 98.69 102 PHE A C 1
ATOM 785 O O . PHE A 1 102 ? -3.037 -6.461 -3.189 1.00 98.69 102 PHE A O 1
ATOM 792 N N . PHE A 1 103 ? -2.638 -4.751 -1.786 1.00 98.62 103 PHE A N 1
ATOM 793 C CA . PHE A 1 103 ? -1.435 -5.277 -1.156 1.00 98.62 103 PHE A CA 1
ATOM 794 C C . PHE A 1 103 ? -1.535 -5.089 0.355 1.00 98.62 103 PHE A C 1
ATOM 796 O O . PHE A 1 103 ? -1.796 -3.983 0.840 1.00 98.62 103 PHE A O 1
ATOM 803 N N . LEU A 1 104 ? -1.342 -6.175 1.102 1.00 98.44 104 LEU A N 1
ATOM 804 C CA . LEU A 1 104 ? -1.264 -6.150 2.559 1.00 98.44 104 LEU A CA 1
ATOM 805 C C . LEU A 1 104 ? 0.173 -5.847 2.983 1.00 98.44 104 LEU A C 1
ATOM 807 O O . LEU A 1 104 ? 1.079 -6.635 2.722 1.00 98.44 104 LEU A O 1
ATOM 811 N N . ILE A 1 105 ? 0.378 -4.722 3.661 1.00 98.44 105 ILE A N 1
ATOM 812 C CA . ILE A 1 105 ? 1.706 -4.280 4.086 1.00 98.44 105 ILE A CA 1
ATOM 813 C C . ILE A 1 105 ? 1.977 -4.761 5.501 1.00 98.44 105 ILE A C 1
ATOM 815 O O . ILE A 1 105 ? 1.212 -4.486 6.429 1.00 98.44 105 ILE A O 1
ATOM 819 N N . ARG A 1 106 ? 3.087 -5.475 5.659 1.00 97.75 106 ARG A N 1
ATOM 820 C CA . ARG A 1 106 ? 3.541 -6.016 6.935 1.00 97.75 106 ARG A CA 1
ATOM 821 C C . ARG A 1 106 ? 4.871 -5.376 7.301 1.00 97.75 106 ARG A C 1
ATOM 823 O O . ARG A 1 106 ? 5.798 -5.376 6.497 1.00 97.75 106 ARG A O 1
ATOM 830 N N . ASP A 1 107 ? 4.945 -4.803 8.496 1.00 97.88 107 ASP A N 1
ATOM 831 C CA . ASP A 1 107 ? 6.199 -4.307 9.061 1.00 97.88 107 ASP A CA 1
ATOM 832 C C . ASP A 1 107 ? 6.945 -5.483 9.692 1.00 97.88 107 ASP A C 1
ATOM 834 O O . ASP A 1 107 ? 6.336 -6.259 10.425 1.00 97.88 107 ASP A O 1
ATOM 838 N N . ALA A 1 108 ? 8.247 -5.599 9.427 1.00 96.19 108 ALA A N 1
ATOM 839 C CA . ALA A 1 108 ? 9.114 -6.646 9.981 1.00 96.19 108 ALA A CA 1
ATOM 840 C C . ALA A 1 108 ? 9.504 -6.409 11.457 1.00 96.19 108 ALA A C 1
ATOM 842 O O . ALA A 1 108 ? 10.413 -7.047 11.981 1.00 96.19 108 ALA A O 1
ATOM 843 N N . CYS A 1 109 ? 8.868 -5.443 12.131 1.00 95.81 109 CYS A N 1
ATOM 844 C CA . CYS A 1 109 ? 8.976 -5.227 13.573 1.00 95.81 109 CYS A CA 1
ATOM 845 C C . CYS A 1 109 ? 10.405 -4.963 14.087 1.00 95.81 109 CYS A C 1
ATOM 847 O O . CYS A 1 109 ? 10.700 -5.141 15.262 1.00 95.81 109 CYS A O 1
ATOM 849 N N . HIS A 1 110 ? 11.307 -4.463 13.236 1.00 92.12 110 HIS A N 1
ATOM 850 C CA . HIS A 1 110 ? 12.685 -4.135 13.631 1.00 92.12 110 HIS A CA 1
ATOM 851 C C . HIS A 1 110 ? 12.808 -2.869 14.498 1.00 92.12 110 HIS A C 1
ATOM 853 O O . HIS A 1 110 ? 13.920 -2.485 14.863 1.00 92.12 110 HIS A O 1
ATOM 859 N N . THR A 1 111 ? 11.700 -2.169 14.776 1.00 91.62 111 THR A N 1
ATOM 860 C CA . THR A 1 111 ? 11.711 -0.918 15.549 1.00 91.62 111 THR A CA 1
ATOM 861 C C . THR A 1 111 ? 10.621 -0.853 16.625 1.00 91.62 111 THR A C 1
ATOM 863 O O . THR A 1 111 ? 10.803 -1.401 17.700 1.00 91.62 111 THR A O 1
ATOM 866 N N . GLU A 1 112 ? 9.523 -0.130 16.389 1.00 93.88 112 GLU A N 1
ATOM 867 C CA . GLU A 1 112 ? 8.547 0.273 17.420 1.00 93.88 112 GLU A CA 1
ATOM 868 C C . GLU A 1 112 ? 7.317 -0.643 17.531 1.00 93.88 112 GLU A C 1
ATOM 870 O O . GLU A 1 112 ? 6.467 -0.410 18.386 1.00 93.88 112 GLU A O 1
ATOM 875 N N . LEU A 1 113 ? 7.192 -1.647 16.659 1.00 97.25 113 LEU A N 1
ATOM 876 C CA . LEU A 1 113 ? 6.065 -2.578 16.643 1.00 97.25 113 LEU A CA 1
ATOM 877 C C . LEU A 1 113 ? 6.520 -3.955 17.110 1.00 97.25 113 LEU A C 1
ATOM 879 O O . LEU A 1 113 ? 7.557 -4.438 16.672 1.00 97.25 113 LEU A O 1
ATOM 883 N N . GLU A 1 114 ? 5.692 -4.606 17.918 1.00 96.81 114 GLU A N 1
ATOM 884 C CA . GLU A 1 114 ? 5.864 -6.012 18.281 1.00 96.81 114 GLU A CA 1
ATOM 885 C C . GLU A 1 114 ? 5.221 -6.919 17.217 1.00 96.81 114 GLU A C 1
ATOM 887 O O . GLU A 1 114 ? 4.182 -6.537 16.661 1.00 96.81 114 GLU A O 1
ATOM 892 N N . PRO A 1 115 ? 5.793 -8.102 16.925 1.00 97.56 115 PRO A N 1
ATOM 893 C CA . PRO A 1 115 ? 5.198 -9.073 16.008 1.00 97.56 115 PRO A CA 1
ATOM 894 C C . PRO A 1 115 ? 3.829 -9.594 16.468 1.00 97.56 115 PRO A C 1
ATOM 896 O O . PRO A 1 115 ? 3.664 -10.022 17.612 1.00 97.56 115 PRO A O 1
ATOM 899 N N . GLU A 1 116 ? 2.857 -9.628 15.557 1.00 97.38 116 GLU A N 1
ATOM 900 C CA . GLU A 1 116 ? 1.550 -10.279 15.755 1.00 97.38 116 GLU A CA 1
ATOM 901 C C . GLU A 1 116 ? 1.461 -11.643 15.050 1.00 97.38 116 GLU A C 1
ATOM 903 O O . GLU A 1 116 ? 0.631 -12.481 15.411 1.00 97.38 116 GLU A O 1
ATOM 908 N N . GLU A 1 117 ? 2.296 -11.862 14.035 1.00 95.62 117 GLU A N 1
ATOM 909 C CA . GLU A 1 117 ? 2.394 -13.092 13.251 1.00 95.62 117 GLU A CA 1
ATOM 910 C C . GLU A 1 117 ? 3.862 -13.379 12.885 1.00 95.62 117 GLU A C 1
ATOM 912 O O . GLU A 1 117 ? 4.723 -12.512 13.026 1.00 95.62 117 GLU A O 1
ATOM 917 N N . PHE A 1 118 ? 4.157 -14.611 12.467 1.00 95.81 118 PHE A N 1
ATOM 918 C CA . PHE A 1 118 ? 5.505 -15.067 12.114 1.00 95.81 118 PHE A CA 1
ATOM 919 C C . PHE A 1 118 ? 5.451 -15.839 10.798 1.00 95.81 118 PHE A C 1
ATOM 921 O O . PHE A 1 118 ? 4.485 -16.574 10.564 1.00 95.81 118 PHE A O 1
ATOM 928 N N . ASP A 1 119 ? 6.466 -15.676 9.954 1.00 90.81 119 ASP A N 1
ATOM 929 C CA . ASP A 1 119 ? 6.602 -16.454 8.722 1.00 90.81 119 ASP A CA 1
ATOM 930 C C . ASP A 1 119 ? 7.241 -17.838 8.948 1.00 90.81 119 ASP A C 1
ATOM 932 O O . ASP A 1 119 ? 7.501 -18.265 10.076 1.00 90.81 119 ASP A O 1
ATOM 936 N N . GLU A 1 120 ? 7.482 -18.564 7.853 1.00 92.12 120 GLU A N 1
ATOM 937 C CA . GLU A 1 120 ? 8.094 -19.899 7.869 1.00 92.12 120 GLU A CA 1
ATOM 938 C C . GLU A 1 120 ? 9.544 -19.921 8.381 1.00 92.12 120 GLU A C 1
ATOM 940 O O . GLU A 1 120 ? 10.005 -20.958 8.861 1.00 92.12 120 GLU A O 1
ATOM 945 N N . ASN A 1 121 ? 10.240 -18.782 8.330 1.00 93.00 121 ASN A N 1
ATOM 946 C CA . ASN A 1 121 ? 11.606 -18.617 8.820 1.00 93.00 121 ASN A CA 1
ATOM 947 C C . ASN A 1 121 ? 11.645 -18.111 10.273 1.00 93.00 121 ASN A C 1
ATOM 949 O O . ASN A 1 121 ? 12.723 -17.986 10.857 1.00 93.00 121 ASN A O 1
ATOM 953 N N . GLY A 1 122 ? 10.480 -17.860 10.879 1.00 93.00 122 GLY A N 1
ATOM 954 C CA . GLY A 1 122 ? 10.353 -17.317 12.226 1.00 93.00 122 GLY A CA 1
ATOM 955 C C . GLY A 1 122 ? 10.576 -15.806 12.299 1.00 93.00 122 GLY A C 1
ATOM 956 O O . GLY A 1 122 ? 10.762 -15.282 13.400 1.00 93.00 122 GLY A O 1
ATOM 957 N N . GLU A 1 123 ? 10.554 -15.096 11.169 1.00 93.88 123 GLU A N 1
ATOM 958 C CA . GLU A 1 123 ? 10.618 -13.639 11.154 1.00 93.88 123 GLU A CA 1
ATOM 959 C C . GLU A 1 123 ? 9.260 -13.061 11.564 1.00 93.88 123 GLU A C 1
ATOM 961 O O . GLU A 1 123 ? 8.209 -13.379 11.000 1.00 93.88 123 GLU A O 1
ATOM 966 N N . GLY A 1 124 ? 9.284 -12.242 12.616 1.00 96.62 124 GLY A N 1
ATOM 967 C CA . GLY A 1 124 ? 8.094 -11.629 13.186 1.00 96.62 124 GLY A CA 1
ATOM 968 C C . GLY A 1 124 ? 7.625 -10.434 12.368 1.00 96.62 124 GLY A C 1
ATOM 969 O O . GLY A 1 124 ? 8.425 -9.599 11.951 1.00 96.62 124 GLY A O 1
ATOM 970 N N . MET A 1 125 ? 6.316 -10.326 12.175 1.00 97.50 125 MET A N 1
ATOM 971 C CA . MET A 1 125 ? 5.723 -9.252 11.395 1.00 97.50 125 MET A CA 1
ATOM 972 C C . MET A 1 125 ? 4.365 -8.814 11.937 1.00 97.50 125 MET A C 1
ATOM 974 O O . MET A 1 125 ? 3.674 -9.548 12.648 1.00 97.50 125 MET A O 1
ATOM 978 N N . THR A 1 126 ? 3.974 -7.596 11.572 1.00 98.25 126 THR A N 1
ATOM 979 C CA . THR A 1 126 ? 2.681 -7.017 11.937 1.00 98.25 126 THR A CA 1
ATOM 980 C C . THR A 1 126 ? 2.046 -6.347 10.731 1.00 98.25 126 THR A C 1
ATOM 982 O O . THR A 1 126 ? 2.627 -5.454 10.118 1.00 98.25 126 THR A O 1
ATOM 985 N N . LEU A 1 127 ? 0.819 -6.754 10.397 1.00 98.56 127 LEU A N 1
ATOM 986 C CA . LEU A 1 127 ? 0.010 -6.126 9.353 1.00 98.56 127 LEU A CA 1
ATOM 987 C C . LEU A 1 127 ? -0.338 -4.686 9.756 1.00 98.56 127 LEU A C 1
ATOM 989 O O . LEU A 1 127 ? -1.070 -4.484 10.729 1.00 98.56 127 LEU A O 1
ATOM 993 N N . THR A 1 128 ? 0.141 -3.698 8.997 1.00 98.75 128 THR A N 1
ATOM 994 C CA . THR A 1 128 ? 0.029 -2.264 9.319 1.00 98.75 128 THR A CA 1
ATOM 995 C C . THR A 1 128 ? -1.030 -1.548 8.487 1.00 98.75 128 THR A C 1
ATOM 997 O O . THR A 1 128 ? -1.834 -0.777 9.023 1.00 98.75 128 THR A O 1
ATOM 1000 N N . CYS A 1 129 ? -1.066 -1.799 7.180 1.00 98.69 129 CYS A N 1
ATOM 1001 C CA . CYS A 1 129 ? -2.002 -1.167 6.261 1.00 98.69 129 CYS A CA 1
ATOM 1002 C C . CYS A 1 129 ? -2.315 -2.049 5.045 1.00 98.69 129 CYS A C 1
ATOM 1004 O O . CYS A 1 129 ? -1.671 -3.064 4.790 1.00 98.69 129 CYS A O 1
ATOM 1006 N N . ILE A 1 130 ? -3.345 -1.651 4.304 1.00 98.81 130 ILE A N 1
ATOM 1007 C CA . ILE A 1 130 ? -3.660 -2.155 2.966 1.00 98.81 130 ILE A CA 1
ATOM 1008 C C . ILE A 1 130 ? -3.500 -0.999 1.979 1.00 98.81 130 ILE A C 1
ATOM 1010 O O . ILE A 1 130 ? -4.036 0.093 2.203 1.00 98.81 130 ILE A O 1
ATOM 1014 N N . GLY A 1 131 ? -2.743 -1.231 0.912 1.00 98.75 131 GLY A N 1
ATOM 1015 C CA . GLY A 1 131 ? -2.586 -0.316 -0.213 1.00 98.75 131 GLY A CA 1
ATOM 1016 C C . GLY A 1 131 ? -3.306 -0.847 -1.436 1.00 98.75 131 GLY A C 1
ATOM 1017 O O . GLY A 1 131 ? -3.261 -2.041 -1.705 1.00 98.75 131 GLY A O 1
ATOM 1018 N N . PHE A 1 132 ? -3.960 0.029 -2.185 1.00 98.69 132 PHE A N 1
ATOM 1019 C CA . PHE A 1 132 ? -4.573 -0.315 -3.463 1.00 98.69 132 PHE A CA 1
ATOM 1020 C C . PHE A 1 132 ? -3.744 0.276 -4.601 1.00 98.69 132 PHE A C 1
ATOM 1022 O O . PHE A 1 132 ? -3.070 1.297 -4.427 1.00 98.69 132 PHE A O 1
ATOM 1029 N N . ARG A 1 133 ? -3.825 -0.311 -5.795 1.00 98.12 133 ARG A N 1
ATOM 1030 C CA . ARG A 1 133 ? -3.481 0.427 -7.017 1.00 98.12 133 ARG A CA 1
ATOM 1031 C C . ARG A 1 133 ? -4.429 1.631 -7.182 1.00 98.12 133 ARG A C 1
ATOM 1033 O O . ARG A 1 133 ? -5.409 1.756 -6.444 1.00 98.12 133 ARG A O 1
ATOM 1040 N N . PRO A 1 134 ? -4.199 2.531 -8.145 1.00 98.31 134 PRO A N 1
ATOM 1041 C CA . PRO A 1 134 ? -5.194 3.537 -8.490 1.00 98.31 134 PRO A CA 1
ATOM 1042 C C . PRO A 1 134 ? -6.502 2.879 -8.952 1.00 98.31 134 PRO A C 1
ATOM 1044 O O . PRO A 1 134 ? -6.505 2.034 -9.849 1.00 98.31 134 PRO A O 1
ATOM 1047 N N . LEU A 1 135 ? -7.610 3.262 -8.320 1.00 98.19 135 LEU A N 1
ATOM 1048 C CA . LEU A 1 135 ? -8.948 2.736 -8.578 1.00 98.19 135 LEU A CA 1
ATOM 1049 C C . LEU A 1 135 ? -9.881 3.850 -9.070 1.00 98.19 135 LEU A C 1
ATOM 1051 O O . LEU A 1 135 ? -9.695 5.021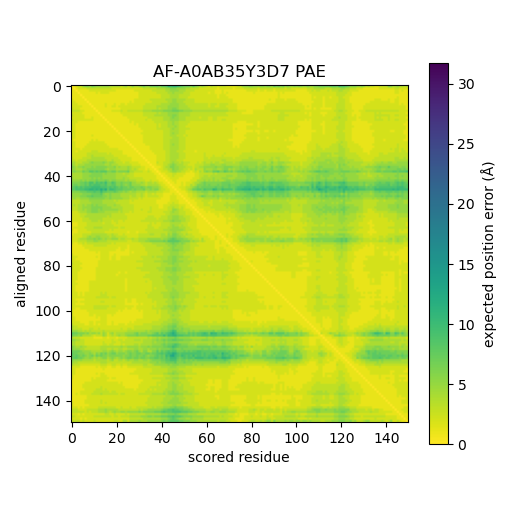 -8.700 1.00 98.19 135 LEU A O 1
ATOM 1055 N N . PRO A 1 136 ? -10.928 3.511 -9.846 1.00 97.75 136 PRO A N 1
ATOM 1056 C CA . PRO A 1 136 ? -12.058 4.407 -10.048 1.00 97.75 136 PRO A CA 1
ATOM 1057 C C . PRO A 1 136 ? -12.607 4.891 -8.701 1.00 97.75 136 PRO A C 1
ATOM 1059 O O . PRO A 1 136 ? -12.685 4.128 -7.735 1.00 97.75 136 PRO A O 1
ATOM 1062 N N . ASP A 1 137 ? -12.996 6.163 -8.635 1.00 97.38 137 ASP A N 1
ATOM 1063 C CA . ASP A 1 137 ? -13.376 6.813 -7.376 1.00 97.38 137 ASP A CA 1
ATOM 1064 C C . ASP A 1 137 ? -14.568 6.128 -6.692 1.00 97.38 137 ASP A C 1
ATOM 1066 O O . ASP A 1 137 ? -14.602 6.042 -5.466 1.00 97.38 137 ASP A O 1
ATOM 1070 N N . GLU A 1 138 ? -15.508 5.590 -7.472 1.00 97.94 138 GLU A N 1
ATOM 1071 C CA . GLU A 1 138 ? -16.666 4.844 -6.970 1.00 97.94 138 GLU A CA 1
ATOM 1072 C C . GLU A 1 138 ? -16.257 3.540 -6.270 1.00 97.94 138 GLU A C 1
ATOM 1074 O O . GLU A 1 138 ? -16.729 3.270 -5.168 1.00 97.94 138 GLU A O 1
ATOM 1079 N N . ILE A 1 139 ? -15.327 2.772 -6.851 1.00 98.38 139 ILE A N 1
ATOM 1080 C CA . ILE A 1 139 ? -14.799 1.534 -6.249 1.00 98.38 139 ILE A CA 1
ATOM 1081 C C . ILE A 1 139 ? -14.019 1.874 -4.974 1.00 98.38 139 ILE A C 1
ATOM 1083 O O . ILE A 1 139 ? -14.256 1.283 -3.918 1.00 98.38 139 ILE A O 1
ATOM 1087 N N . ALA A 1 140 ? -13.143 2.883 -5.030 1.00 98.31 140 ALA A N 1
ATOM 1088 C CA . ALA A 1 140 ? -12.412 3.347 -3.852 1.00 98.31 140 ALA A CA 1
ATOM 1089 C C . ALA A 1 140 ? -13.366 3.792 -2.729 1.00 98.31 140 ALA A C 1
ATOM 1091 O O . ALA A 1 140 ? -13.131 3.496 -1.556 1.00 98.31 140 ALA A O 1
ATOM 1092 N N . HIS A 1 141 ? -14.460 4.481 -3.066 1.00 98.12 141 HIS A N 1
ATOM 1093 C CA . HIS A 1 141 ? -15.481 4.879 -2.104 1.00 98.12 141 HIS A CA 1
ATOM 1094 C C . HIS A 1 141 ? -16.244 3.681 -1.523 1.00 98.12 141 HIS A C 1
ATOM 1096 O O . HIS A 1 141 ? -16.407 3.614 -0.308 1.00 98.12 141 HIS A O 1
ATOM 1102 N N . GLN A 1 142 ? -16.650 2.698 -2.334 1.00 98.25 142 GLN A N 1
ATOM 1103 C CA . GLN A 1 142 ? -17.326 1.489 -1.840 1.00 98.25 142 GLN A CA 1
ATOM 1104 C C . GLN A 1 142 ? -16.487 0.748 -0.790 1.00 98.25 142 GLN A C 1
ATOM 1106 O O . GLN A 1 142 ? -17.021 0.343 0.244 1.00 98.25 142 GLN A O 1
ATOM 1111 N N . ILE A 1 143 ? -15.170 0.667 -0.985 1.00 98.44 143 ILE A N 1
ATOM 1112 C CA . ILE A 1 143 ? -14.246 0.075 -0.007 1.00 98.44 143 ILE A CA 1
ATOM 1113 C C . ILE A 1 143 ? -14.124 0.966 1.238 1.00 98.44 143 ILE A C 1
ATOM 1115 O O . ILE A 1 143 ? -14.167 0.481 2.369 1.00 98.44 143 ILE A O 1
ATOM 1119 N N . SER A 1 144 ? -13.983 2.281 1.048 1.00 97.69 144 SER A N 1
ATOM 1120 C CA . SER A 1 144 ? -13.608 3.211 2.122 1.00 97.69 144 SER A CA 1
ATOM 1121 C C . SER A 1 144 ? -14.767 3.851 2.892 1.00 97.69 144 SER A C 1
ATOM 1123 O O . SER A 1 144 ? -14.510 4.422 3.943 1.00 97.69 144 SER A O 1
ATOM 1125 N N . HIS A 1 145 ? -16.030 3.757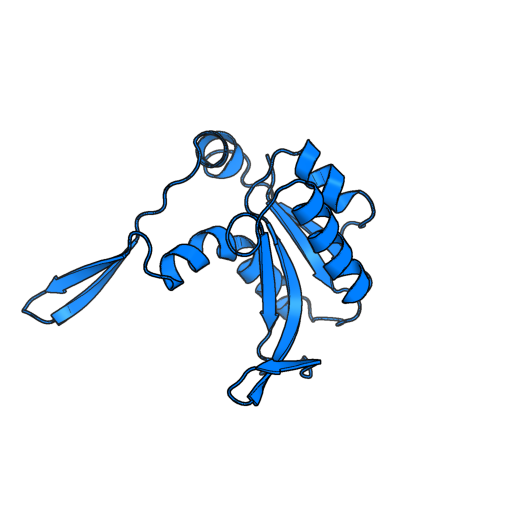 2.456 1.00 95.94 145 HIS A N 1
ATOM 1126 C CA . HIS A 1 145 ? -17.132 4.575 3.002 1.00 95.94 145 HIS A CA 1
ATOM 1127 C C . HIS A 1 145 ? -17.403 4.407 4.511 1.00 95.94 145 HIS A C 1
ATOM 1129 O O . HIS A 1 145 ? -18.007 5.282 5.127 1.00 95.94 145 HIS A O 1
ATOM 1135 N N . LYS A 1 146 ? -16.971 3.294 5.121 1.00 93.94 146 LYS A N 1
ATOM 1136 C CA . LYS A 1 146 ? -17.077 3.043 6.576 1.00 93.94 146 LYS A CA 1
ATOM 1137 C C . LYS A 1 146 ? -15.828 3.450 7.361 1.00 93.94 146 LYS A C 1
ATOM 1139 O O . LYS A 1 146 ? -15.810 3.342 8.588 1.00 93.94 146 LYS A O 1
ATOM 1144 N N . PHE A 1 147 ? -14.783 3.886 6.669 1.00 97.50 147 PHE A N 1
ATOM 1145 C CA . PHE A 1 147 ? -13.515 4.309 7.237 1.00 97.50 147 PHE A CA 1
ATOM 1146 C C . PHE A 1 147 ? -13.432 5.835 7.219 1.00 97.50 147 PHE A C 1
ATOM 1148 O O . PHE A 1 147 ? -13.795 6.493 6.248 1.00 97.50 147 PHE A O 1
ATOM 1155 N N . HIS A 1 148 ? -12.939 6.405 8.312 1.00 96.88 148 HIS A N 1
ATOM 1156 C CA . HIS A 1 148 ? -12.704 7.844 8.401 1.00 96.88 148 HIS A CA 1
ATOM 1157 C C . HIS A 1 148 ? -11.320 8.163 7.842 1.00 96.88 148 HIS A C 1
ATOM 1159 O O . HIS A 1 148 ? -10.450 7.289 7.838 1.00 96.88 148 HIS A O 1
ATOM 1165 N N . LEU A 1 149 ? -11.093 9.409 7.424 1.00 97.56 149 LEU A N 1
ATOM 1166 C CA . LEU A 1 149 ? -9.737 9.887 7.146 1.00 97.56 149 LEU A CA 1
ATOM 1167 C C . LEU A 1 149 ? -8.828 9.626 8.360 1.00 97.56 149 LEU A C 1
ATOM 1169 O O . LEU A 1 149 ? -9.295 9.614 9.511 1.00 97.56 149 LEU A O 1
ATOM 1173 N N . TYR A 1 150 ? -7.563 9.299 8.084 1.00 95.62 150 TYR A N 1
ATOM 1174 C CA . TYR A 1 150 ? -6.607 8.970 9.137 1.00 95.62 150 TYR A CA 1
ATOM 1175 C C . TYR A 1 150 ? -6.313 10.186 10.016 1.00 95.62 150 TYR A C 1
ATOM 1177 O O . TYR A 1 150 ? -5.978 11.252 9.462 1.00 95.62 150 TYR A O 1
#

Sequence (150 aa):
MRQLIIARKDLQMSPGKLAAQCCHASLAFLTDPIGMGQGVEPIEKDGEITGYRAEIMLEKATYEEWFDGSFTKTICGAKNRNQLLKAKTIAEELGLVENKDFFLIRDACHTELEPEEFDENGEGMTLTCIGFRPLPDEIAHQISHKFHLY

InterPro domains:
  IPR002833 Peptidyl-tRNA hydrolase, PTH2 [PF01981] (1-150)
  IPR002833 Peptidyl-tRNA hydrolase, PTH2 [PTHR12649] (5-150)
  IPR023476 Peptidyl-tRNA hydrolase II domain superfamily [G3DSA:3.40.1490.10] (1-150)
  IPR023476 Peptidyl-tRNA hydrolase II domain superfamily [SSF102462] (2-150)

Radius of gyration: 16.82 Å; Cα contacts (8 Å, |Δi|>4): 262; chains: 1; bounding box: 50×34×38 Å